Protein AF-A0A819GNL3-F1 (afdb_monomer_lite)

Secondary structure (DSSP, 8-state):
------PPPEEPTTS-EEEE-SS--GGGGGG---B--B--SS--SSEEETT--EE-B-STT-SSHHHHHTSTTT---EEEEE-TTT-PEEEESSHHHHHHHT---GGGB-TTSSSB-HHHHHHHHHHHT-SS--S-TT-TTPPPP-

Structure (mmCIF, N/CA/C/O backbone):
data_AF-A0A819GNL3-F1
#
_entry.id   AF-A0A819GNL3-F1
#
loop_
_atom_site.group_PDB
_atom_site.id
_atom_site.type_symbol
_atom_site.label_atom_id
_atom_site.label_alt_id
_atom_site.label_comp_id
_atom_site.label_asym_id
_atom_site.label_entity_id
_atom_site.label_seq_id
_atom_site.pdbx_PDB_ins_code
_atom_site.Cartn_x
_atom_site.Cartn_y
_atom_site.Cartn_z
_atom_site.occupancy
_atom_site.B_iso_or_equiv
_atom_site.auth_seq_id
_atom_site.auth_comp_id
_atom_site.auth_asym_id
_atom_site.auth_atom_id
_atom_site.pdbx_PDB_model_num
ATOM 1 N N . MET A 1 1 ? -39.864 -5.191 36.866 1.00 40.91 1 MET A N 1
ATOM 2 C CA . MET A 1 1 ? -38.450 -5.422 36.498 1.00 40.91 1 MET A CA 1
ATOM 3 C C . MET A 1 1 ? -38.382 -5.599 34.988 1.00 40.91 1 MET A C 1
ATOM 5 O O . MET A 1 1 ? -38.999 -6.528 34.486 1.00 40.91 1 MET A O 1
ATOM 9 N N . ALA A 1 2 ? -37.747 -4.680 34.258 1.00 41.66 2 ALA A N 1
ATOM 10 C CA . ALA A 1 2 ? -37.634 -4.779 32.802 1.00 41.66 2 ALA A CA 1
ATOM 11 C C . ALA A 1 2 ? -36.551 -5.806 32.438 1.00 41.66 2 ALA A C 1
ATOM 13 O O . ALA A 1 2 ? -35.406 -5.676 32.863 1.00 41.66 2 ALA A O 1
ATOM 14 N N . SER A 1 3 ? -36.928 -6.838 31.681 1.00 40.09 3 SER A N 1
ATOM 15 C CA . SER A 1 3 ? -35.995 -7.838 31.163 1.00 40.09 3 SER A CA 1
ATOM 16 C C . SER A 1 3 ? -35.087 -7.181 30.124 1.00 40.09 3 SER A C 1
ATOM 18 O O . SER A 1 3 ? -35.552 -6.727 29.077 1.00 40.09 3 SER A O 1
ATOM 20 N N . ILE A 1 4 ? -33.793 -7.078 30.432 1.00 49.25 4 ILE A N 1
ATOM 21 C CA . ILE A 1 4 ? -32.786 -6.607 29.482 1.00 49.25 4 ILE A CA 1
ATOM 22 C C . ILE A 1 4 ? -32.609 -7.723 28.455 1.00 49.25 4 ILE A C 1
ATOM 24 O O . ILE A 1 4 ? -32.044 -8.772 28.759 1.00 49.25 4 ILE A O 1
ATOM 28 N N . ALA A 1 5 ? -33.112 -7.505 27.240 1.00 49.00 5 ALA A N 1
ATOM 29 C CA . ALA A 1 5 ? -32.906 -8.425 26.132 1.00 49.00 5 ALA A CA 1
ATOM 30 C C . ALA A 1 5 ? -31.397 -8.626 25.911 1.00 49.00 5 ALA A C 1
ATOM 32 O O . ALA A 1 5 ? -30.673 -7.684 25.581 1.00 49.00 5 ALA A O 1
ATOM 33 N N . GLN A 1 6 ? -30.915 -9.853 26.118 1.00 54.44 6 GLN A N 1
ATOM 34 C CA . GLN A 1 6 ? -29.529 -10.211 25.842 1.00 54.44 6 GLN A CA 1
ATOM 35 C C . GLN A 1 6 ? -29.311 -10.201 24.320 1.00 54.44 6 GLN A C 1
ATOM 37 O O . GLN A 1 6 ? -29.868 -11.030 23.598 1.00 54.44 6 GLN A O 1
ATOM 42 N N . GLU A 1 7 ? -28.530 -9.237 23.814 1.00 58.16 7 GLU A N 1
ATOM 43 C CA . GLU A 1 7 ? -28.103 -9.218 22.407 1.00 58.16 7 GLU A CA 1
ATOM 44 C C . GLU A 1 7 ? -27.320 -10.512 22.116 1.00 58.16 7 GLU A C 1
ATOM 46 O O . GLU A 1 7 ? -26.318 -10.799 22.775 1.00 58.16 7 GLU A O 1
ATOM 51 N N . LYS A 1 8 ? -27.769 -11.296 21.123 1.00 60.00 8 LYS A N 1
ATOM 52 C CA . LYS A 1 8 ? -27.043 -12.492 20.670 1.00 60.00 8 LYS A CA 1
ATOM 53 C C . LYS A 1 8 ? -25.614 -12.102 20.253 1.00 60.00 8 LYS A C 1
ATOM 55 O O . LYS A 1 8 ? -25.463 -11.139 19.492 1.00 60.00 8 LYS A O 1
ATOM 60 N N . PRO A 1 9 ? -24.583 -12.837 20.708 1.00 59.28 9 PRO A N 1
ATOM 61 C CA . PRO A 1 9 ? -23.207 -12.562 20.323 1.00 59.28 9 PRO A CA 1
ATOM 62 C C . PRO A 1 9 ? -23.035 -12.681 18.809 1.00 59.28 9 PRO A C 1
ATOM 64 O O . PRO A 1 9 ? -23.646 -13.532 18.158 1.00 59.28 9 PRO A O 1
ATOM 67 N N . LYS A 1 10 ? -22.196 -11.814 18.240 1.00 60.91 10 LYS A N 1
ATOM 68 C CA . LYS A 1 10 ? -21.820 -11.901 16.825 1.00 60.91 10 LYS A CA 1
ATOM 69 C C . LYS A 1 10 ? -20.594 -12.789 16.697 1.00 60.91 10 LYS A C 1
ATOM 71 O O . LYS A 1 10 ? -19.620 -12.572 17.409 1.00 60.91 10 LYS A O 1
ATOM 76 N N . GLN A 1 11 ? -20.639 -13.750 15.781 1.00 58.31 11 GLN A N 1
ATOM 77 C CA . GLN A 1 11 ? -19.470 -14.561 15.461 1.00 58.31 11 GLN A CA 1
ATOM 78 C C . GLN A 1 11 ? -18.488 -13.789 14.579 1.00 58.31 11 GLN A C 1
ATOM 80 O O . GLN A 1 11 ? -18.890 -13.043 13.678 1.00 58.31 11 GLN A O 1
ATOM 85 N N . THR A 1 12 ? -17.201 -13.970 14.850 1.00 58.53 12 THR A N 1
ATOM 86 C CA . THR A 1 12 ? -16.108 -13.491 14.008 1.00 58.53 12 THR A CA 1
ATOM 87 C C . THR A 1 12 ? -15.761 -14.518 12.941 1.00 58.53 12 THR A C 1
ATOM 89 O O . THR A 1 12 ? -16.080 -15.700 13.046 1.00 58.53 12 THR A O 1
ATOM 92 N N . ASN A 1 13 ? -15.013 -14.074 11.931 1.00 46.88 13 ASN A N 1
ATOM 93 C CA . ASN A 1 13 ? -14.442 -14.962 10.915 1.00 46.88 13 ASN A CA 1
ATOM 94 C C . ASN A 1 13 ? -13.369 -15.921 11.477 1.00 46.88 13 ASN A C 1
ATOM 96 O O . ASN A 1 13 ? -12.881 -16.765 10.734 1.00 46.88 13 ASN A O 1
ATOM 100 N N . LEU A 1 14 ? -12.980 -15.764 12.747 1.00 50.66 14 LEU A N 1
ATOM 101 C CA . LEU A 1 14 ? -12.009 -16.606 13.451 1.00 50.66 14 LEU A CA 1
ATOM 102 C C . LEU A 1 14 ? -12.687 -17.628 14.379 1.00 50.66 14 LEU A C 1
ATOM 104 O O . LEU A 1 14 ? -12.000 -18.396 15.038 1.00 50.66 14 LEU A O 1
ATOM 108 N N . GLY A 1 15 ? -14.024 -17.654 14.425 1.00 57.06 15 GLY A N 1
ATOM 109 C CA . GLY A 1 15 ? -14.793 -18.545 15.300 1.00 57.06 15 GLY A CA 1
ATOM 110 C C . GLY A 1 15 ? -15.080 -17.975 16.692 1.00 57.06 15 GLY A C 1
ATOM 111 O O . GLY A 1 15 ? -15.844 -18.574 17.446 1.00 57.06 15 GLY A O 1
ATOM 112 N N . ASP A 1 16 ? -14.550 -16.794 17.021 1.00 55.66 16 ASP A N 1
ATOM 113 C CA . ASP A 1 16 ? -14.800 -16.145 18.308 1.00 55.66 16 ASP A CA 1
ATOM 114 C C . ASP A 1 16 ? -16.211 -15.562 18.392 1.00 55.66 16 ASP A C 1
ATOM 116 O O . ASP A 1 16 ? -16.784 -15.087 17.408 1.00 55.66 16 ASP A O 1
ATOM 120 N N . SER A 1 17 ? -16.761 -15.534 19.605 1.00 55.06 17 SER A N 1
ATOM 121 C CA . SER A 1 17 ? -18.006 -14.828 19.910 1.00 55.06 17 SER A CA 1
ATOM 122 C C . SER A 1 17 ? -17.701 -13.462 20.519 1.00 55.06 17 SER A C 1
ATOM 124 O O . SER A 1 17 ? -16.922 -13.350 21.463 1.00 55.06 17 SER A O 1
ATOM 126 N N . ILE A 1 18 ? -18.316 -12.415 19.967 1.00 56.62 18 ILE A N 1
ATOM 127 C CA . ILE A 1 18 ? -18.145 -11.029 20.408 1.00 56.62 18 ILE A CA 1
ATOM 128 C C . ILE A 1 18 ? -19.392 -10.534 21.136 1.00 56.62 18 ILE A C 1
ATOM 130 O O . ILE A 1 18 ? -20.503 -10.571 20.593 1.00 56.62 18 ILE A O 1
ATOM 134 N N . HIS A 1 19 ? -19.176 -9.977 22.329 1.00 55.94 19 HIS A N 1
ATOM 135 C CA . HIS A 1 19 ? -20.203 -9.359 23.162 1.00 55.94 19 HIS A CA 1
ATOM 136 C C . HIS A 1 19 ? -20.084 -7.824 23.155 1.00 55.94 19 HIS A C 1
ATOM 138 O O . HIS A 1 19 ? -18.993 -7.263 23.253 1.00 55.94 19 HIS A O 1
ATOM 144 N N . CYS A 1 20 ? -21.215 -7.1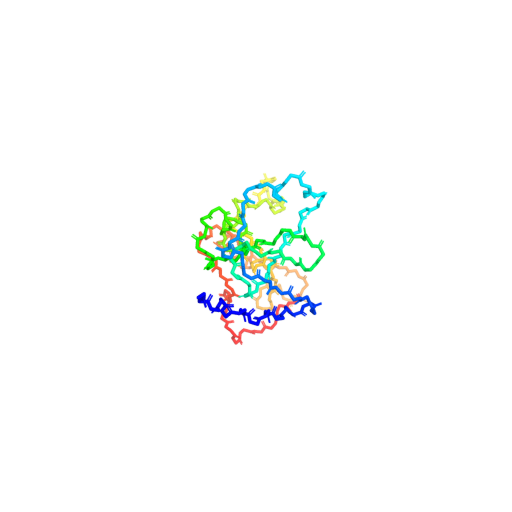21 23.014 1.00 53.94 20 CYS A N 1
ATOM 145 C CA . CYS A 1 20 ? -21.262 -5.655 23.015 1.00 53.94 20 CYS A CA 1
ATOM 146 C C . CYS A 1 20 ? -21.178 -5.108 24.452 1.00 53.94 20 CYS A C 1
ATOM 148 O O . CYS A 1 20 ? -22.027 -5.430 25.282 1.00 53.94 20 CYS A O 1
ATOM 150 N N . GLN A 1 21 ? -20.203 -4.236 24.731 1.00 55.84 21 GLN A N 1
ATOM 151 C CA . GLN A 1 21 ? -19.894 -3.691 26.064 1.00 55.84 21 GLN A CA 1
ATOM 152 C C . GLN A 1 21 ? -20.858 -2.597 26.576 1.00 55.84 21 GLN A C 1
ATOM 154 O O . GLN A 1 21 ? -20.433 -1.643 27.217 1.00 55.84 21 GLN A O 1
ATOM 159 N N . LYS A 1 22 ? -22.173 -2.684 26.336 1.00 51.41 22 LYS A N 1
ATOM 160 C CA . LYS A 1 22 ? -23.081 -1.580 26.717 1.00 51.41 22 LYS A CA 1
ATOM 161 C C . LYS A 1 22 ? -23.131 -1.259 28.220 1.00 51.41 22 LYS A C 1
ATOM 163 O O . LYS A 1 22 ? -23.641 -0.203 28.551 1.00 51.41 22 LYS A O 1
ATOM 168 N N . ASN A 1 23 ? -22.625 -2.115 29.111 1.00 41.50 23 ASN A N 1
ATOM 169 C CA . ASN A 1 23 ? -22.651 -1.882 30.556 1.00 41.50 23 ASN A CA 1
ATOM 170 C C . ASN A 1 23 ? -21.529 -2.651 31.273 1.00 41.50 23 ASN A C 1
ATOM 172 O O . ASN A 1 23 ? -21.782 -3.769 31.713 1.00 41.50 23 ASN A O 1
ATOM 176 N N . ARG A 1 24 ? -20.321 -2.096 31.448 1.00 49.00 24 ARG A N 1
ATOM 177 C CA . ARG A 1 24 ? -19.421 -2.538 32.534 1.00 49.00 24 ARG A CA 1
A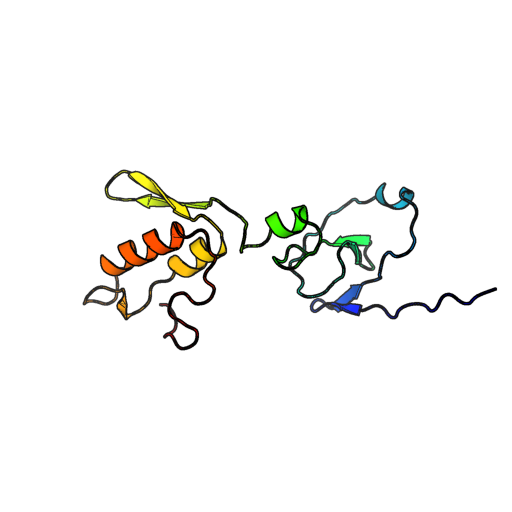TOM 178 C C . ARG A 1 24 ? -18.625 -1.371 33.120 1.00 49.00 24 ARG A C 1
ATOM 180 O O . ARG A 1 24 ? -18.037 -0.575 32.399 1.00 49.00 24 ARG A O 1
ATOM 187 N N . HIS A 1 25 ? -18.648 -1.309 34.452 1.00 45.19 25 HIS A N 1
ATOM 188 C CA . HIS A 1 25 ? -17.811 -0.463 35.297 1.00 45.19 25 HIS A CA 1
ATOM 189 C C . HIS A 1 25 ? -16.329 -0.626 34.921 1.00 45.19 25 HIS A C 1
ATOM 191 O O . HIS A 1 25 ? -15.868 -1.743 34.686 1.00 45.19 25 HIS A O 1
ATOM 197 N N . LEU A 1 26 ? -15.588 0.484 34.950 1.00 48.97 26 LEU A N 1
ATOM 198 C CA . LEU A 1 26 ? -14.143 0.617 34.693 1.00 48.97 26 LEU A CA 1
ATOM 199 C C . LEU A 1 26 ? -13.234 -0.375 35.460 1.00 48.97 26 LEU A C 1
ATOM 201 O O . LEU A 1 26 ? -12.051 -0.481 35.156 1.00 48.97 26 LEU A O 1
ATOM 205 N N . SER A 1 27 ? -13.759 -1.121 36.436 1.00 44.31 27 SER A N 1
ATOM 206 C CA . SER A 1 27 ? -13.007 -2.013 37.324 1.00 44.31 27 SER A CA 1
ATOM 207 C C . SER A 1 27 ? -12.498 -3.312 36.684 1.00 44.31 27 SER A C 1
ATOM 209 O O . SER A 1 27 ? -11.632 -3.954 37.267 1.00 44.31 27 SER A O 1
ATOM 211 N N . LEU A 1 28 ? -12.975 -3.705 35.496 1.00 47.34 28 LEU A N 1
ATOM 212 C CA . LEU A 1 28 ? -12.496 -4.909 34.786 1.00 47.34 28 LEU A CA 1
ATOM 213 C C . LEU A 1 28 ? -11.351 -4.651 33.794 1.00 47.34 28 LEU A C 1
ATOM 215 O O . LEU A 1 28 ? -10.809 -5.597 33.233 1.00 47.34 28 LEU A O 1
ATOM 219 N N . LEU A 1 29 ? -10.943 -3.392 33.606 1.00 50.22 29 LEU A N 1
ATOM 220 C CA . LEU A 1 29 ? -9.740 -3.048 32.834 1.00 50.22 29 LEU A CA 1
ATOM 221 C C . LEU A 1 29 ? -8.436 -3.355 33.597 1.00 50.22 29 LEU A C 1
ATOM 223 O O . LEU A 1 29 ? -7.362 -3.310 33.009 1.00 50.22 29 LEU A O 1
ATOM 227 N N . LEU A 1 30 ? -8.525 -3.684 34.890 1.00 48.06 30 LEU A N 1
ATOM 228 C CA . LEU A 1 30 ? -7.379 -3.853 35.788 1.00 48.06 30 LEU A CA 1
ATOM 229 C C . LEU A 1 30 ? -6.702 -5.239 35.720 1.00 48.06 30 LEU A C 1
ATOM 231 O O . LEU A 1 30 ? -5.724 -5.446 36.428 1.00 48.06 30 LEU A O 1
ATOM 235 N N . SER A 1 31 ? -7.172 -6.173 34.880 1.00 54.81 31 SER A N 1
ATOM 236 C CA . SER A 1 31 ? -6.522 -7.487 34.678 1.00 54.81 31 SER A CA 1
ATOM 237 C C . SER A 1 31 ? -6.325 -7.849 33.198 1.00 54.81 31 SER A C 1
ATOM 239 O O . SER A 1 31 ? -6.420 -9.016 32.808 1.00 54.81 31 SER A O 1
ATOM 241 N N . LEU A 1 32 ? -6.142 -6.847 32.334 1.00 54.72 32 LEU A N 1
ATOM 242 C CA . LEU A 1 32 ? -5.803 -7.098 30.935 1.00 54.72 32 LEU A CA 1
ATOM 243 C C . LEU A 1 32 ? -4.332 -7.508 30.836 1.00 54.72 32 LEU A C 1
ATOM 245 O O . LEU A 1 32 ? -3.460 -6.666 30.650 1.00 54.72 32 LEU A O 1
ATOM 249 N N . ASP A 1 33 ? -4.068 -8.808 30.925 1.00 55.12 33 ASP A N 1
ATOM 250 C CA . ASP A 1 33 ? -2.711 -9.340 30.763 1.00 55.12 33 ASP A CA 1
ATOM 251 C C . ASP A 1 33 ? -2.246 -9.295 29.296 1.00 55.12 33 ASP A C 1
ATOM 253 O O . ASP A 1 33 ? -1.051 -9.351 29.014 1.00 55.12 33 ASP A O 1
ATOM 257 N N . HIS A 1 34 ? -3.178 -9.181 28.336 1.00 59.19 34 HIS A N 1
ATOM 258 C CA . HIS A 1 34 ? -2.846 -9.248 26.917 1.00 59.19 34 HIS A CA 1
ATOM 259 C C . HIS A 1 34 ? -3.775 -8.399 26.021 1.00 59.19 34 HIS A C 1
ATOM 261 O O . HIS A 1 34 ? -5.002 -8.501 26.078 1.00 59.19 34 HIS A O 1
ATOM 267 N N . ILE A 1 35 ? -3.185 -7.587 25.135 1.00 61.62 35 ILE A N 1
ATOM 268 C CA . ILE A 1 35 ? -3.890 -6.811 24.097 1.00 61.62 35 ILE A CA 1
ATOM 269 C C . ILE A 1 35 ? -3.740 -7.536 22.752 1.00 61.62 35 ILE A C 1
ATOM 271 O O . ILE A 1 35 ? -2.625 -7.862 22.346 1.00 61.62 35 ILE A O 1
ATOM 275 N N . ARG A 1 36 ? -4.846 -7.761 22.025 1.00 61.88 36 ARG A N 1
ATOM 276 C CA . ARG A 1 36 ? -4.832 -8.278 20.641 1.00 61.88 36 ARG A CA 1
ATOM 277 C C . ARG A 1 36 ? -5.495 -7.279 19.698 1.00 61.88 36 ARG A C 1
ATOM 279 O O . ARG A 1 36 ? -6.694 -7.027 19.766 1.00 61.88 36 ARG A O 1
ATOM 286 N N . ILE A 1 37 ? -4.717 -6.743 18.766 1.00 59.12 37 ILE A N 1
ATOM 287 C CA . ILE A 1 37 ? -5.205 -5.816 17.741 1.00 59.12 37 ILE A CA 1
ATOM 288 C C . ILE A 1 37 ? -5.664 -6.635 16.527 1.00 59.12 37 ILE A C 1
ATOM 290 O O . ILE A 1 37 ? -4.870 -7.369 15.944 1.00 59.12 37 ILE A O 1
ATOM 294 N N . PHE A 1 38 ? -6.934 -6.510 16.125 1.00 58.62 38 PHE A N 1
ATOM 295 C CA . PHE A 1 38 ? -7.479 -7.211 14.957 1.00 58.62 38 PHE A CA 1
ATOM 296 C C . PHE A 1 38 ? -7.977 -6.242 13.883 1.00 58.62 38 PHE A C 1
ATOM 298 O O . PHE A 1 38 ? -8.786 -5.356 14.137 1.00 58.62 38 PHE A O 1
ATOM 305 N N . ALA A 1 39 ? -7.619 -6.502 12.627 1.00 51.53 39 ALA A N 1
ATOM 306 C CA . ALA A 1 39 ? -8.231 -5.858 11.467 1.00 51.53 39 ALA A CA 1
ATOM 307 C C . ALA A 1 39 ? -9.511 -6.607 11.041 1.00 51.53 39 ALA A C 1
ATOM 309 O O . ALA A 1 39 ? -9.585 -7.190 9.960 1.00 51.53 39 ALA A O 1
ATOM 310 N N . MET A 1 40 ? -10.537 -6.650 11.895 1.00 54.81 40 MET A N 1
ATOM 311 C CA . MET A 1 40 ? -11.812 -7.272 11.518 1.00 54.81 40 MET A CA 1
ATOM 312 C C . MET A 1 40 ? -12.756 -6.273 10.852 1.00 54.81 40 MET A C 1
ATOM 314 O O . MET A 1 40 ? -13.003 -5.189 11.367 1.00 54.81 40 MET A O 1
ATOM 318 N N . ARG A 1 41 ? -13.390 -6.681 9.742 1.00 52.25 41 ARG A N 1
ATOM 319 C CA . ARG A 1 41 ? -14.389 -5.853 9.046 1.00 52.25 41 ARG A CA 1
ATOM 320 C C . ARG A 1 41 ? -15.651 -5.552 9.861 1.00 52.25 41 ARG A C 1
ATOM 322 O O . ARG A 1 41 ? -16.394 -4.687 9.414 1.00 52.25 41 ARG A O 1
ATOM 329 N N . ARG A 1 42 ? -15.941 -6.234 10.981 1.00 53.19 42 ARG A N 1
ATOM 330 C CA . ARG A 1 42 ? -17.165 -6.019 11.786 1.00 53.19 42 ARG A CA 1
ATOM 331 C C . ARG A 1 42 ? -17.082 -6.573 13.219 1.00 53.19 42 ARG A C 1
ATOM 333 O O . ARG A 1 42 ? -17.783 -7.533 13.537 1.00 53.19 42 ARG A O 1
ATOM 340 N N . PRO A 1 43 ? -16.351 -5.922 14.124 1.00 52.41 43 PRO A N 1
ATOM 341 C CA . PRO A 1 43 ? -17.016 -5.669 15.400 1.00 52.41 43 PRO A CA 1
ATOM 342 C C . PRO A 1 43 ? -17.137 -4.189 15.724 1.00 52.41 43 PRO A C 1
ATOM 344 O O . PRO A 1 43 ? -16.445 -3.344 15.161 1.00 52.41 43 PRO A O 1
ATOM 347 N N . LYS A 1 44 ? -18.092 -3.884 16.610 1.00 54.78 44 LYS A N 1
ATOM 348 C CA . LYS A 1 44 ? -18.177 -2.562 17.227 1.00 54.78 44 LYS A CA 1
ATOM 349 C C . LYS A 1 44 ? -16.818 -2.267 17.889 1.00 54.78 44 LYS A C 1
ATOM 351 O O . LYS A 1 44 ? -16.187 -3.214 18.364 1.00 54.78 44 LYS A O 1
ATOM 356 N N . PRO A 1 45 ? -16.371 -1.004 17.884 1.00 54.34 45 PRO A N 1
ATOM 357 C CA . PRO A 1 45 ? -15.201 -0.613 18.655 1.00 54.34 45 PRO A CA 1
ATOM 358 C C . PRO A 1 45 ? -15.402 -1.078 20.099 1.00 54.34 45 PRO A C 1
ATOM 360 O O . PRO A 1 45 ? -16.511 -0.969 20.621 1.00 54.34 45 PRO A O 1
ATOM 363 N N . GLU A 1 46 ? -14.359 -1.690 20.662 1.00 58.19 46 GLU A N 1
ATOM 364 C CA . GLU A 1 46 ? -14.322 -2.205 22.036 1.00 58.19 46 GLU A CA 1
ATOM 365 C C . GLU A 1 46 ? -15.243 -3.413 22.255 1.00 58.19 46 GLU A C 1
ATOM 367 O O . GLU A 1 46 ? -16.298 -3.360 22.891 1.00 58.19 46 GLU A O 1
ATOM 372 N N . CYS A 1 47 ? -14.826 -4.558 21.722 1.00 60.84 47 CYS A N 1
ATOM 373 C CA . CYS A 1 47 ? -15.375 -5.837 22.152 1.00 60.84 47 CYS A CA 1
ATOM 374 C C . CYS A 1 47 ? -14.348 -6.619 22.960 1.00 60.84 47 CYS A C 1
ATOM 376 O O . CYS A 1 47 ? -13.156 -6.598 22.660 1.00 60.84 47 CYS A O 1
ATOM 378 N N . LEU A 1 48 ? -14.849 -7.317 23.979 1.00 64.88 48 LEU A N 1
ATOM 379 C CA . LEU A 1 48 ? -14.115 -8.387 24.637 1.00 64.88 48 LEU A CA 1
ATOM 380 C C . LEU A 1 48 ? -14.487 -9.697 23.952 1.00 64.88 48 LEU A C 1
ATOM 382 O O . LEU A 1 48 ? -15.670 -9.952 23.692 1.00 64.88 48 LEU A O 1
ATOM 386 N N . THR A 1 49 ? -13.483 -10.511 23.653 1.00 65.38 49 THR A N 1
ATOM 387 C CA . THR A 1 49 ? -13.716 -11.916 23.311 1.00 65.38 49 THR A CA 1
ATOM 388 C C . THR A 1 49 ? -14.060 -12.708 24.578 1.00 65.38 49 THR A C 1
ATOM 390 O O . THR A 1 49 ? -13.872 -12.228 25.699 1.00 65.38 49 THR A O 1
ATOM 393 N N . ASN A 1 50 ? -14.540 -13.944 24.418 1.00 67.19 50 ASN A N 1
ATOM 394 C CA . ASN A 1 50 ? -14.789 -14.861 25.543 1.00 67.19 50 ASN A CA 1
ATOM 395 C C . ASN A 1 50 ? -13.533 -15.134 26.387 1.00 67.19 50 ASN A C 1
ATOM 397 O O . ASN A 1 50 ? -13.633 -15.426 27.572 1.00 67.19 50 ASN A O 1
ATOM 401 N N . GLU A 1 51 ? -12.361 -15.005 25.772 1.00 67.25 51 GLU A N 1
ATOM 402 C CA . GLU A 1 51 ? -11.049 -15.157 26.399 1.00 67.25 51 GLU A CA 1
ATOM 403 C C . GLU A 1 51 ? -10.523 -13.843 27.019 1.00 67.25 51 GLU A C 1
ATOM 405 O O . GLU A 1 51 ? -9.345 -13.739 27.338 1.00 67.25 51 GLU A O 1
ATOM 410 N N . ASN A 1 52 ? -11.377 -12.825 27.188 1.00 71.25 52 ASN A N 1
ATOM 411 C CA . ASN A 1 52 ? -11.046 -11.545 27.826 1.00 71.25 52 ASN A CA 1
ATOM 412 C C . ASN A 1 52 ? -10.002 -10.682 27.079 1.00 71.25 52 ASN A C 1
ATOM 414 O O . ASN A 1 52 ? -9.314 -9.869 27.691 1.00 71.25 52 ASN A O 1
ATOM 418 N N . TRP A 1 53 ? -9.903 -10.808 25.751 1.00 72.06 53 TRP A N 1
ATOM 419 C CA . TRP A 1 53 ? -9.026 -9.953 24.938 1.00 72.06 53 TRP A CA 1
ATOM 420 C C . TRP A 1 53 ? -9.717 -8.658 24.540 1.00 72.06 53 TRP A C 1
ATOM 422 O O . TRP A 1 53 ? -10.850 -8.689 24.057 1.00 72.06 53 TRP A O 1
ATOM 432 N N . LEU A 1 54 ? -9.007 -7.534 24.651 1.00 72.31 54 LEU A N 1
ATOM 433 C CA . LEU A 1 54 ? -9.481 -6.247 24.152 1.00 72.31 54 LEU A CA 1
ATOM 434 C C . LEU A 1 54 ? -9.238 -6.131 22.646 1.00 72.31 54 LEU A C 1
ATOM 436 O O . LEU A 1 54 ? -8.096 -6.225 22.198 1.00 72.31 54 LEU A O 1
ATOM 440 N N . VAL A 1 55 ? -10.309 -5.911 21.880 1.00 73.19 55 VAL A N 1
ATOM 441 C CA . VAL A 1 55 ? -10.270 -5.850 20.415 1.00 73.19 55 VAL A CA 1
ATOM 442 C C . VAL A 1 55 ? -10.661 -4.466 19.901 1.00 73.19 55 VAL A C 1
ATOM 444 O O . VAL A 1 55 ? -11.745 -3.953 20.197 1.00 73.19 55 VAL A O 1
ATOM 447 N N . TYR A 1 56 ? -9.804 -3.911 19.042 1.00 74.62 56 TYR A N 1
ATOM 448 C CA . TYR A 1 56 ? -10.002 -2.620 18.384 1.00 74.62 56 TYR A CA 1
ATOM 449 C C . TYR A 1 56 ? -10.227 -2.763 16.882 1.00 74.62 56 TYR A C 1
ATOM 451 O O . TYR A 1 56 ? -9.548 -3.535 16.212 1.00 74.62 56 TYR A O 1
ATOM 459 N N . ASN A 1 57 ? -11.160 -1.979 16.340 1.00 76.88 57 ASN A N 1
ATOM 460 C CA . ASN A 1 57 ? -11.389 -1.881 14.903 1.00 76.88 57 ASN A CA 1
ATOM 461 C C . ASN A 1 57 ? -10.444 -0.838 14.290 1.00 76.88 57 ASN A C 1
ATOM 463 O O . ASN A 1 57 ? -10.761 0.348 14.281 1.00 76.88 57 ASN A O 1
ATOM 467 N N . VAL A 1 58 ? -9.327 -1.288 13.722 1.00 84.00 58 VAL A N 1
ATOM 468 C CA . VAL A 1 58 ? -8.316 -0.423 13.079 1.00 84.00 58 VAL A CA 1
ATOM 469 C C . VAL A 1 58 ? -8.577 -0.160 11.588 1.00 84.00 58 VAL A C 1
ATOM 471 O O . VAL A 1 58 ? -7.669 0.138 10.816 1.00 84.00 58 VAL A O 1
ATOM 474 N N . THR A 1 59 ? -9.819 -0.319 11.124 1.00 85.94 59 THR A N 1
ATOM 475 C CA . THR A 1 59 ? -10.164 -0.020 9.724 1.00 85.94 59 THR A CA 1
ATOM 476 C C . THR A 1 59 ? -10.322 1.481 9.496 1.00 85.94 59 THR A C 1
ATOM 478 O O . THR A 1 59 ? -10.729 2.222 10.385 1.00 85.94 59 THR A O 1
ATOM 481 N N . SER A 1 60 ? -10.118 1.932 8.255 1.00 86.25 60 SER A N 1
ATOM 482 C CA . SER A 1 60 ? -10.298 3.339 7.856 1.00 86.25 60 SER A CA 1
ATOM 483 C C . SER A 1 60 ? -11.709 3.899 8.082 1.00 86.25 60 SER A C 1
ATOM 485 O O . SER A 1 60 ? -11.928 5.091 7.912 1.00 86.25 60 SER A O 1
ATOM 487 N N . THR A 1 61 ? -12.687 3.038 8.365 1.00 85.56 61 THR A N 1
ATOM 488 C CA . THR A 1 61 ? -14.103 3.389 8.550 1.00 85.56 61 THR A CA 1
ATOM 489 C C . THR A 1 61 ? -14.542 3.364 10.013 1.00 85.56 61 THR A C 1
ATOM 491 O O . THR A 1 61 ? -15.736 3.468 10.294 1.00 85.56 61 THR A O 1
ATOM 494 N N . THR A 1 62 ? -13.613 3.142 10.942 1.00 83.75 62 THR A N 1
ATOM 495 C CA . THR A 1 62 ? -13.905 3.195 12.375 1.00 83.75 62 THR A CA 1
ATOM 496 C C . THR A 1 62 ? -14.288 4.615 12.815 1.00 83.75 62 THR A C 1
ATOM 498 O O . THR A 1 62 ? -13.932 5.588 12.149 1.00 83.75 62 THR A O 1
ATOM 501 N N . LYS A 1 63 ? -15.059 4.745 13.902 1.00 81.56 63 LYS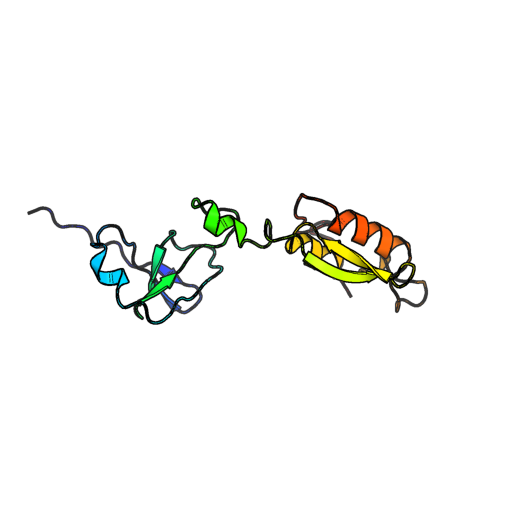 A N 1
ATOM 502 C CA . LYS A 1 63 ? -15.535 6.056 14.388 1.00 81.56 63 LYS A CA 1
ATOM 503 C C . LYS A 1 63 ? -14.497 6.743 15.271 1.00 81.56 63 LYS A C 1
ATOM 505 O O . LYS A 1 63 ? -14.429 7.967 15.321 1.00 81.56 63 LYS A O 1
ATOM 510 N N . GLU A 1 64 ? -13.697 5.948 15.964 1.00 81.69 64 GLU A N 1
ATOM 511 C CA . GLU A 1 64 ? -12.665 6.382 16.887 1.00 81.69 64 GLU A CA 1
ATOM 512 C C . GLU A 1 64 ? -11.440 6.800 16.077 1.00 81.69 64 GLU A C 1
ATOM 514 O O . GLU A 1 64 ? -10.766 5.969 15.468 1.00 81.69 64 GLU A O 1
ATOM 519 N N . LYS A 1 65 ? -11.147 8.103 16.055 1.00 84.50 65 LYS A N 1
ATOM 520 C CA . LYS A 1 65 ? -10.101 8.669 15.193 1.00 84.50 65 LYS A CA 1
ATOM 521 C C . LYS A 1 65 ? -8.748 7.971 15.366 1.00 84.50 65 LYS A C 1
ATOM 523 O O . LYS A 1 65 ? -8.149 7.582 14.369 1.00 84.50 65 LYS A O 1
ATOM 528 N N . TRP A 1 66 ? -8.330 7.733 16.607 1.00 84.75 66 TRP A N 1
ATOM 529 C CA . TRP A 1 66 ? -7.052 7.086 16.908 1.00 84.75 66 TRP A CA 1
ATOM 530 C C . TRP A 1 66 ? -6.961 5.661 16.331 1.00 84.75 66 TRP A C 1
ATOM 532 O O . TRP A 1 66 ? -5.917 5.265 15.830 1.00 84.75 66 TRP A O 1
ATOM 542 N N . CYS A 1 67 ? -8.060 4.897 16.312 1.00 84.50 67 CYS A N 1
ATOM 543 C CA . CYS A 1 67 ? -8.081 3.564 15.706 1.00 84.50 67 CYS A CA 1
ATOM 544 C C . CYS A 1 67 ? -7.852 3.637 14.190 1.00 84.50 67 CYS A C 1
ATOM 546 O O . CYS A 1 67 ? -7.215 2.757 13.612 1.00 84.50 67 CYS A O 1
ATOM 548 N N . SER A 1 68 ? -8.390 4.673 13.537 1.00 87.75 68 SER A N 1
ATOM 549 C CA . SER A 1 68 ? -8.264 4.839 12.088 1.00 87.75 68 SER A CA 1
ATOM 550 C C . SER A 1 68 ? -6.822 5.121 11.663 1.00 87.75 68 SER A C 1
ATOM 552 O O . SER A 1 68 ? -6.440 4.727 10.570 1.00 87.75 68 SER A O 1
ATOM 554 N N . GLU A 1 69 ? -5.994 5.709 12.527 1.00 89.12 69 GLU A N 1
ATOM 555 C CA . GLU A 1 69 ? -4.587 6.021 12.230 1.00 89.12 69 GLU A CA 1
ATOM 556 C C . GLU A 1 69 ? -3.743 4.759 11.979 1.00 89.12 69 GLU A C 1
ATOM 558 O O . GLU A 1 69 ? -2.789 4.791 11.207 1.00 89.12 69 GLU A O 1
ATOM 563 N N . PHE A 1 70 ? -4.158 3.613 12.530 1.00 88.75 70 PHE A N 1
ATOM 564 C CA . PHE A 1 70 ? -3.530 2.307 12.294 1.00 88.75 70 PHE A CA 1
ATOM 565 C C . PHE A 1 70 ? -3.982 1.621 10.995 1.00 88.75 70 PHE A C 1
ATOM 567 O O . PHE A 1 70 ? -3.482 0.554 10.635 1.00 88.75 70 PHE A O 1
ATOM 574 N N . SER A 1 71 ? -4.938 2.204 10.274 1.00 90.81 71 SER A N 1
ATOM 575 C CA . SER A 1 71 ? -5.407 1.666 9.002 1.00 90.81 71 SER A CA 1
ATOM 576 C C . SER A 1 71 ? -4.337 1.827 7.916 1.00 90.81 71 SER A C 1
ATOM 578 O O . SER A 1 71 ? -3.811 2.927 7.765 1.00 90.81 71 SER A O 1
ATOM 580 N N . PRO A 1 72 ? -4.114 0.834 7.032 1.00 91.75 72 PRO A N 1
ATOM 581 C CA . PRO A 1 72 ? -3.164 0.951 5.916 1.00 91.75 72 PRO A CA 1
ATOM 582 C C . PRO A 1 72 ? -3.413 2.144 4.978 1.00 91.75 72 PRO A C 1
ATOM 584 O O . PRO A 1 72 ? -2.507 2.618 4.300 1.00 91.75 72 PRO A O 1
ATOM 587 N N . PHE A 1 73 ? -4.652 2.641 4.950 1.00 93.94 73 PHE A N 1
ATOM 588 C CA . PHE A 1 73 ? -5.055 3.823 4.182 1.00 93.94 73 PHE A CA 1
ATOM 589 C C . PHE A 1 73 ? -4.491 5.146 4.732 1.00 93.94 73 PHE A C 1
ATOM 591 O O . PHE A 1 73 ? -4.473 6.129 3.997 1.00 93.94 73 PHE A O 1
ATOM 598 N N . PHE A 1 74 ? -4.066 5.178 5.998 1.00 92.69 74 PHE A N 1
ATOM 599 C CA . PHE A 1 74 ? -3.605 6.382 6.699 1.00 92.69 74 PHE A CA 1
ATOM 600 C C . PHE A 1 74 ? -2.231 6.207 7.356 1.00 92.69 74 PHE A C 1
ATOM 602 O O . PHE A 1 74 ? -1.523 7.190 7.539 1.00 92.69 74 PHE A O 1
ATOM 609 N N . LEU A 1 75 ? -1.847 4.969 7.671 1.00 93.31 75 LEU A N 1
ATOM 610 C CA . LEU A 1 75 ? -0.571 4.623 8.281 1.00 93.31 75 LEU A CA 1
ATOM 611 C C . LEU A 1 75 ? 0.596 5.021 7.367 1.00 93.31 75 LEU A C 1
ATOM 613 O O . LEU A 1 75 ? 0.764 4.423 6.304 1.00 93.31 75 LEU A O 1
ATOM 617 N N . GLY A 1 76 ? 1.401 5.995 7.789 1.00 92.12 76 GLY A N 1
ATOM 618 C CA . GLY A 1 76 ? 2.611 6.467 7.110 1.00 92.12 76 GLY A CA 1
ATOM 619 C C . GLY A 1 76 ? 3.145 7.765 7.734 1.00 92.12 76 GLY A C 1
ATOM 620 O O . GLY A 1 76 ? 2.536 8.263 8.684 1.00 92.12 76 GLY A O 1
ATOM 621 N N . PRO A 1 77 ? 4.261 8.340 7.240 1.00 95.38 77 PRO A N 1
ATOM 622 C CA . PRO A 1 77 ? 5.074 7.928 6.088 1.00 95.38 77 PRO A CA 1
ATOM 623 C C . PRO A 1 77 ? 5.839 6.614 6.309 1.00 95.38 77 PRO A C 1
ATOM 625 O O . PRO A 1 77 ? 6.055 6.198 7.443 1.00 95.38 77 PRO A O 1
ATOM 628 N N . ILE A 1 78 ? 6.230 5.953 5.219 1.00 96.00 78 ILE A N 1
ATOM 629 C CA . ILE A 1 78 ? 6.891 4.642 5.233 1.00 96.00 78 ILE A CA 1
ATOM 630 C C . ILE A 1 78 ? 8.143 4.696 4.376 1.00 96.00 78 ILE A C 1
ATOM 632 O O . ILE A 1 78 ? 8.074 4.986 3.181 1.00 96.00 78 ILE A O 1
ATOM 636 N N . GLU A 1 79 ? 9.271 4.390 5.001 1.00 95.94 79 GLU A N 1
ATOM 637 C CA . GLU A 1 79 ? 10.550 4.214 4.327 1.00 95.94 79 GLU A CA 1
ATOM 638 C C . GLU A 1 79 ? 10.541 2.902 3.539 1.00 95.94 79 GLU A C 1
ATOM 640 O O . GLU A 1 79 ? 10.092 1.865 4.032 1.00 95.94 79 GLU A O 1
ATOM 645 N N . LEU A 1 80 ? 10.996 2.964 2.290 1.00 93.94 80 LEU A N 1
ATOM 646 C CA . LEU A 1 80 ? 11.058 1.815 1.394 1.00 93.94 80 LEU A CA 1
ATOM 647 C C . LEU A 1 80 ? 12.510 1.334 1.277 1.00 93.94 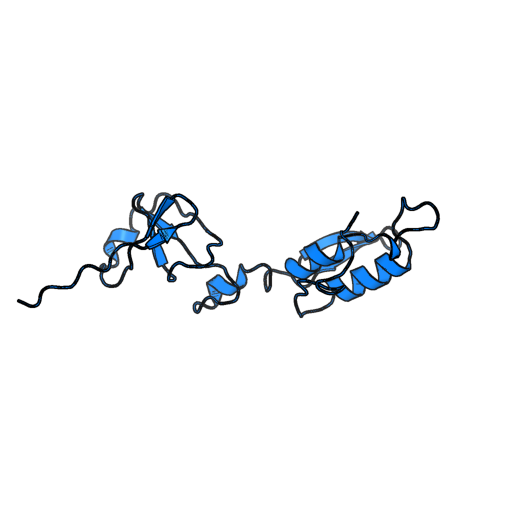80 LEU A C 1
ATOM 649 O O . LEU A 1 80 ? 13.047 0.740 2.205 1.00 93.94 80 LEU A O 1
ATOM 653 N N . TYR A 1 81 ? 13.156 1.583 0.143 1.00 89.88 81 TYR A N 1
ATOM 654 C CA . TYR A 1 81 ? 14.549 1.225 -0.113 1.00 89.88 81 TYR A CA 1
ATOM 655 C C . TYR A 1 81 ? 15.315 2.412 -0.696 1.00 89.88 81 TYR A C 1
ATOM 657 O O . TYR A 1 81 ? 14.724 3.390 -1.167 1.00 89.88 81 TYR A O 1
ATOM 665 N N . SER A 1 82 ? 16.645 2.326 -0.644 1.00 89.44 82 SER A N 1
ATOM 666 C CA . SER A 1 82 ? 17.538 3.361 -1.158 1.00 89.44 82 SER A CA 1
ATOM 667 C C . SER A 1 82 ? 17.458 3.444 -2.675 1.00 89.44 82 SER A C 1
ATOM 669 O O . SER A 1 82 ? 17.541 2.435 -3.375 1.00 89.44 82 SER A O 1
ATOM 671 N N . ASN A 1 83 ? 17.374 4.662 -3.190 1.00 81.38 83 ASN A N 1
ATOM 672 C CA . ASN A 1 83 ? 17.573 4.954 -4.593 1.00 81.38 83 ASN A CA 1
ATOM 673 C C . ASN A 1 83 ? 19.053 4.751 -4.947 1.00 81.38 83 ASN A C 1
ATOM 675 O O . ASN A 1 83 ? 19.929 5.421 -4.402 1.00 81.38 83 ASN A O 1
ATOM 679 N N . ASN A 1 84 ? 19.322 3.862 -5.902 1.00 79.50 84 ASN A N 1
ATOM 680 C CA . ASN A 1 84 ? 20.676 3.533 -6.353 1.00 79.50 84 ASN A CA 1
ATOM 681 C C . ASN A 1 84 ? 21.402 4.695 -7.056 1.00 79.50 84 ASN A C 1
ATOM 683 O O . ASN A 1 84 ? 22.607 4.602 -7.269 1.00 79.50 84 ASN A O 1
ATOM 687 N N . LYS A 1 85 ? 20.696 5.766 -7.443 1.00 79.56 85 LYS A N 1
ATOM 688 C CA . LYS A 1 85 ? 21.297 6.934 -8.108 1.00 79.56 85 LYS A CA 1
ATOM 689 C C . LYS A 1 85 ? 21.916 7.919 -7.119 1.00 79.56 85 LYS A C 1
ATOM 691 O O . LYS A 1 85 ? 23.036 8.371 -7.327 1.00 79.56 85 LYS A O 1
ATOM 696 N N . ASP A 1 86 ? 21.197 8.201 -6.033 1.00 86.88 86 ASP A N 1
ATOM 697 C CA . ASP A 1 86 ? 21.510 9.328 -5.144 1.00 86.88 86 ASP A CA 1
ATOM 698 C C . ASP A 1 86 ? 21.682 8.887 -3.677 1.00 86.88 86 ASP A C 1
ATOM 700 O O . ASP A 1 86 ? 21.905 9.714 -2.796 1.00 86.88 86 ASP A O 1
ATOM 704 N N . GLY A 1 87 ? 21.486 7.597 -3.377 1.00 86.88 87 GLY A N 1
ATOM 705 C CA . GLY A 1 87 ? 21.494 7.038 -2.019 1.00 86.88 87 GLY A CA 1
ATOM 706 C C . GLY A 1 87 ? 20.288 7.429 -1.153 1.00 86.88 87 GLY A C 1
ATOM 707 O O . GLY A 1 87 ? 20.155 6.954 -0.027 1.00 86.88 87 GLY A O 1
ATOM 708 N N . LYS A 1 88 ? 19.388 8.279 -1.657 1.00 89.62 88 LYS A N 1
ATOM 709 C CA . LYS A 1 88 ? 18.210 8.764 -0.928 1.00 89.62 88 LYS A CA 1
ATOM 710 C C . LYS A 1 88 ? 17.152 7.669 -0.770 1.00 89.62 88 LYS A C 1
ATOM 712 O O . LYS A 1 88 ? 16.879 6.941 -1.716 1.00 89.62 88 LYS A O 1
ATOM 717 N N . MET A 1 89 ? 16.502 7.588 0.389 1.00 92.94 89 MET A N 1
ATOM 718 C CA . MET A 1 89 ? 15.385 6.660 0.604 1.00 92.94 89 MET A CA 1
ATOM 719 C C . MET A 1 89 ? 14.124 7.089 -0.146 1.00 92.94 89 MET A C 1
ATOM 721 O O . MET A 1 89 ? 13.721 8.255 -0.085 1.00 92.94 89 MET A O 1
ATOM 725 N N . PHE A 1 90 ? 13.470 6.132 -0.808 1.00 94.56 90 PHE A N 1
ATOM 726 C CA . PHE A 1 90 ? 12.089 6.313 -1.245 1.00 94.56 90 PHE A CA 1
ATOM 727 C C . PHE A 1 90 ? 11.154 6.293 -0.035 1.00 94.56 90 PHE A C 1
ATOM 729 O O . PHE A 1 90 ? 11.330 5.497 0.889 1.00 94.56 90 PHE A O 1
ATOM 736 N N . ILE A 1 91 ? 10.150 7.170 -0.055 1.00 96.31 91 ILE A N 1
ATOM 737 C CA . ILE A 1 91 ? 9.170 7.305 1.023 1.00 96.31 91 ILE A CA 1
ATOM 738 C C . ILE A 1 91 ? 7.771 7.270 0.418 1.00 96.31 91 ILE A C 1
ATOM 740 O O . ILE A 1 91 ? 7.444 8.077 -0.453 1.00 96.31 91 ILE A O 1
ATOM 744 N N . ALA A 1 92 ? 6.933 6.363 0.914 1.00 97.62 92 ALA A N 1
ATOM 745 C CA . ALA A 1 92 ? 5.506 6.361 0.631 1.00 97.62 92 ALA A CA 1
ATOM 746 C C . ALA A 1 92 ? 4.733 7.110 1.717 1.00 97.62 92 ALA A C 1
ATOM 748 O O . ALA A 1 92 ? 5.024 6.982 2.905 1.00 97.62 92 ALA A O 1
ATOM 749 N N . LYS A 1 93 ? 3.701 7.865 1.335 1.00 97.44 93 LYS A N 1
ATOM 750 C CA . LYS A 1 93 ? 2.872 8.609 2.298 1.00 97.44 93 LYS A CA 1
ATOM 751 C C . LYS A 1 93 ? 1.941 7.722 3.119 1.00 97.44 93 LYS A C 1
ATOM 753 O O . LYS A 1 93 ? 1.519 8.140 4.190 1.00 97.44 93 LYS A O 1
ATOM 758 N N . ASN A 1 94 ? 1.608 6.532 2.623 1.00 97.00 94 ASN A N 1
ATOM 759 C CA . ASN A 1 94 ? 0.795 5.552 3.338 1.00 97.00 94 ASN A CA 1
ATOM 760 C C . ASN A 1 94 ? 1.130 4.105 2.923 1.00 97.00 94 ASN A C 1
ATOM 762 O O . ASN A 1 94 ? 1.663 3.870 1.834 1.00 97.00 94 ASN A O 1
ATOM 766 N N . MET A 1 95 ? 0.776 3.141 3.778 1.00 96.81 95 MET A N 1
ATOM 767 C CA . MET A 1 95 ? 1.019 1.704 3.582 1.00 96.81 95 MET A CA 1
ATOM 768 C C . MET A 1 95 ? 0.341 1.131 2.345 1.00 96.81 95 MET A C 1
ATOM 770 O O . MET A 1 95 ? 0.937 0.314 1.647 1.00 96.81 95 MET A O 1
ATOM 774 N N . GLU A 1 96 ? -0.885 1.553 2.041 1.00 97.56 96 GLU A N 1
ATOM 775 C CA . GLU A 1 96 ? -1.575 1.082 0.839 1.00 97.56 96 GLU A CA 1
ATOM 776 C C . GLU A 1 96 ? -0.795 1.470 -0.427 1.00 97.56 96 GLU A C 1
ATOM 778 O O . GLU A 1 96 ? -0.567 0.620 -1.284 1.00 97.56 96 GLU A O 1
ATOM 783 N N . ASN A 1 97 ? -0.321 2.713 -0.536 1.00 98.19 97 ASN A N 1
ATOM 784 C CA . ASN A 1 97 ? 0.476 3.153 -1.680 1.00 98.19 97 ASN A CA 1
ATOM 785 C C . ASN A 1 97 ? 1.847 2.473 -1.714 1.00 98.19 97 ASN A C 1
ATOM 787 O O . ASN A 1 97 ? 2.257 2.025 -2.784 1.00 98.19 97 ASN A O 1
ATOM 791 N N . ALA A 1 98 ? 2.520 2.323 -0.567 1.00 97.62 98 ALA A N 1
ATOM 792 C CA . ALA A 1 98 ? 3.755 1.539 -0.470 1.00 97.62 98 ALA A CA 1
ATOM 793 C C . ALA A 1 98 ? 3.574 0.142 -1.089 1.00 97.62 98 ALA A C 1
ATOM 795 O O . ALA A 1 98 ? 4.334 -0.260 -1.968 1.00 97.62 98 ALA A O 1
ATOM 796 N N . TRP A 1 99 ? 2.513 -0.559 -0.680 1.00 96.81 99 TRP A N 1
ATOM 797 C CA . TRP A 1 99 ? 2.198 -1.915 -1.122 1.00 96.81 99 TRP A CA 1
ATOM 798 C C . TRP A 1 99 ? 1.725 -2.014 -2.576 1.00 96.81 99 TRP A C 1
ATOM 800 O O . TRP A 1 99 ? 1.961 -3.009 -3.257 1.00 96.81 99 TRP A O 1
ATOM 810 N N . GLN A 1 100 ? 0.981 -1.030 -3.069 1.00 97.38 100 GLN A N 1
ATOM 811 C CA . GLN A 1 100 ? 0.364 -1.134 -4.392 1.00 97.38 100 GLN A CA 1
ATOM 812 C C . GLN A 1 100 ? 1.331 -0.754 -5.506 1.00 97.38 100 GLN A C 1
ATOM 814 O O . GLN A 1 100 ? 1.324 -1.391 -6.560 1.00 97.38 100 GLN A O 1
ATOM 819 N N . PHE A 1 101 ? 2.187 0.233 -5.255 1.00 97.12 101 PHE A N 1
ATOM 820 C CA . PHE A 1 101 ? 3.166 0.723 -6.219 1.00 97.12 101 PHE A CA 1
ATOM 821 C C . PHE A 1 101 ? 4.517 -0.002 -6.145 1.00 97.12 101 PHE A C 1
ATOM 823 O O . PHE A 1 101 ? 5.355 0.218 -7.009 1.00 97.12 101 PHE A O 1
ATOM 830 N N . CYS A 1 102 ? 4.726 -0.914 -5.183 1.00 95.38 102 CYS A N 1
ATOM 831 C CA . CYS A 1 102 ? 5.866 -1.842 -5.223 1.00 95.38 102 CYS A CA 1
ATOM 832 C C . CYS A 1 102 ? 5.663 -3.024 -6.188 1.00 95.38 102 CYS A C 1
ATOM 834 O O . CYS A 1 102 ? 6.581 -3.808 -6.416 1.00 95.38 102 CYS A O 1
ATOM 836 N N . LYS A 1 103 ? 4.455 -3.176 -6.740 1.00 94.62 103 LYS A N 1
ATOM 837 C CA . LYS A 1 103 ? 4.112 -4.262 -7.656 1.00 94.62 103 LYS A CA 1
ATOM 838 C C . LYS A 1 103 ? 4.543 -3.918 -9.071 1.00 94.62 103 LYS A C 1
ATOM 840 O O . LYS A 1 103 ? 4.121 -2.902 -9.625 1.00 94.62 103 LYS A O 1
ATOM 845 N N . VAL A 1 104 ? 5.301 -4.817 -9.683 1.00 93.75 104 VAL A N 1
ATOM 846 C CA . VAL A 1 104 ? 5.711 -4.698 -11.081 1.00 93.75 104 VAL A CA 1
ATOM 847 C C . VAL A 1 104 ? 4.672 -5.386 -11.962 1.00 93.75 104 VAL A C 1
ATOM 849 O O . VAL A 1 104 ? 4.195 -6.476 -11.661 1.00 93.75 104 VAL A O 1
ATOM 852 N N . TYR A 1 105 ? 4.299 -4.738 -13.061 1.00 93.50 105 TYR A N 1
ATOM 853 C CA . TYR A 1 105 ? 3.383 -5.288 -14.061 1.00 93.50 105 TYR A CA 1
ATOM 854 C C . TYR A 1 105 ? 4.142 -5.524 -15.363 1.00 93.50 105 TYR A C 1
ATOM 856 O O . TYR A 1 105 ? 5.117 -4.834 -15.640 1.00 93.50 105 TYR A O 1
ATOM 864 N N . LYS A 1 106 ? 3.664 -6.440 -16.210 1.00 93.31 106 LYS A N 1
ATOM 865 C CA . LYS A 1 106 ? 4.338 -6.789 -17.474 1.00 93.31 106 LYS A CA 1
ATOM 866 C C . LYS A 1 106 ? 4.581 -5.597 -18.416 1.00 93.31 106 LYS A C 1
ATOM 868 O O . LYS A 1 106 ? 5.562 -5.574 -19.134 1.00 93.31 106 LYS A O 1
ATOM 873 N N . GLN A 1 107 ? 3.717 -4.582 -18.408 1.00 93.06 107 GLN A N 1
ATOM 874 C CA . GLN A 1 107 ? 3.920 -3.354 -19.203 1.00 93.06 107 GLN A CA 1
ATOM 875 C C . GLN A 1 107 ? 5.040 -2.444 -18.667 1.00 93.06 107 GLN A C 1
ATOM 877 O O . GLN A 1 107 ? 5.420 -1.473 -19.310 1.00 93.06 107 GLN A O 1
ATOM 882 N N . PHE A 1 108 ? 5.498 -2.721 -17.450 1.00 95.69 108 PHE A N 1
ATOM 883 C CA . PHE A 1 108 ? 6.491 -1.960 -16.714 1.00 95.69 108 PHE A CA 1
ATOM 884 C C . PHE A 1 108 ? 7.830 -2.690 -16.626 1.00 95.69 108 PHE A C 1
ATOM 886 O O . PHE A 1 108 ? 8.735 -2.184 -15.966 1.00 95.69 108 PHE A O 1
ATOM 893 N N . THR A 1 109 ? 7.987 -3.825 -17.302 1.00 95.31 109 THR A N 1
ATOM 894 C CA . THR A 1 109 ? 9.279 -4.492 -17.455 1.00 95.31 109 THR A CA 1
ATOM 895 C C . THR A 1 109 ? 10.028 -3.982 -18.684 1.00 95.31 109 THR A C 1
ATOM 897 O O . THR A 1 109 ? 9.440 -3.381 -19.584 1.00 95.31 109 THR A O 1
ATOM 900 N N . ASP A 1 110 ? 11.335 -4.204 -18.708 1.00 90.62 110 ASP A N 1
ATOM 901 C CA . ASP A 1 110 ? 12.174 -4.063 -19.896 1.00 90.62 110 ASP A CA 1
ATOM 902 C C . ASP A 1 110 ? 11.808 -5.073 -21.005 1.0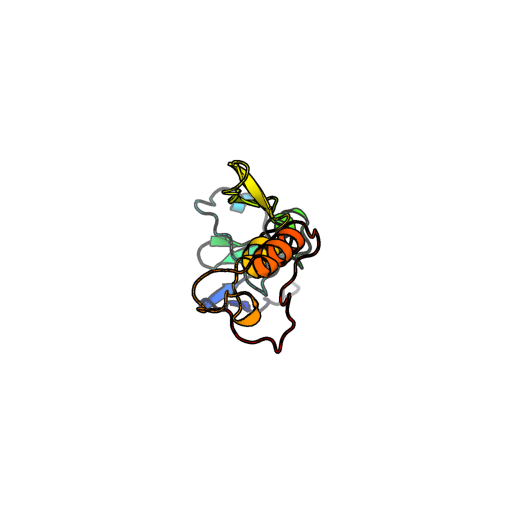0 90.62 110 ASP A C 1
ATOM 904 O O . ASP A 1 110 ? 10.884 -5.881 -20.864 1.00 90.62 110 ASP A O 1
ATOM 908 N N . ALA A 1 111 ? 12.514 -4.993 -22.140 1.00 86.62 111 ALA A N 1
ATOM 909 C CA . ALA A 1 111 ? 12.283 -5.852 -23.305 1.00 86.62 111 ALA A CA 1
ATOM 910 C C . ALA A 1 111 ? 12.466 -7.346 -22.989 1.00 86.62 111 ALA A C 1
ATOM 912 O O . ALA A 1 111 ? 11.758 -8.180 -23.552 1.00 86.62 111 ALA A O 1
ATOM 913 N N . ASP A 1 112 ? 13.367 -7.658 -22.057 1.00 83.38 112 ASP A N 1
ATOM 914 C CA . ASP A 1 112 ? 13.660 -9.025 -21.633 1.00 83.38 112 ASP A CA 1
ATOM 915 C C . ASP A 1 112 ? 12.659 -9.530 -20.577 1.00 83.38 112 ASP A C 1
ATOM 917 O O . ASP A 1 112 ? 12.542 -10.732 -20.350 1.00 83.38 112 ASP A O 1
ATOM 921 N N . GLY A 1 113 ? 11.879 -8.632 -19.965 1.00 82.00 113 GLY A N 1
ATOM 922 C CA . GLY A 1 113 ? 10.811 -8.967 -19.027 1.00 82.00 113 GLY A CA 1
ATOM 923 C C . GLY A 1 113 ? 11.277 -9.224 -17.594 1.00 82.00 113 GLY A C 1
ATOM 924 O O . GLY A 1 113 ? 10.464 -9.641 -16.768 1.00 82.00 113 GLY A O 1
ATOM 925 N N . TYR A 1 114 ? 12.555 -8.989 -17.290 1.00 84.75 114 TYR A N 1
ATOM 926 C CA . TYR A 1 114 ? 13.167 -9.355 -16.010 1.00 84.75 114 TYR A CA 1
ATOM 927 C C . TYR A 1 114 ? 13.366 -8.165 -15.075 1.00 84.75 114 TYR A C 1
ATOM 929 O O . TYR A 1 114 ? 13.298 -8.346 -13.857 1.00 84.75 114 TYR A O 1
ATOM 937 N N . SER A 1 115 ? 13.577 -6.958 -15.611 1.00 91.19 115 SER A N 1
ATOM 938 C CA . SER A 1 115 ? 13.862 -5.778 -14.788 1.00 91.19 115 SER A CA 1
ATOM 939 C C . SER A 1 115 ? 12.768 -4.722 -14.911 1.00 91.19 115 SER A C 1
ATOM 941 O O . SER A 1 115 ? 12.193 -4.542 -15.988 1.00 91.19 115 SER A O 1
ATOM 943 N N . PRO A 1 116 ? 12.478 -3.959 -13.842 1.00 93.88 116 PRO A N 1
ATOM 944 C CA . PRO A 1 116 ? 11.573 -2.828 -13.942 1.00 93.88 116 PRO A CA 1
ATOM 945 C C . PRO A 1 116 ? 12.160 -1.728 -14.838 1.00 93.88 116 PRO A C 1
ATOM 947 O O . PRO A 1 116 ? 13.270 -1.242 -14.617 1.00 93.88 116 PRO A O 1
ATOM 950 N N . SER A 1 117 ? 11.386 -1.315 -15.836 1.00 94.88 117 SER A N 1
ATOM 951 C CA . SER A 1 117 ? 11.710 -0.225 -16.760 1.00 94.88 117 SER A CA 1
ATOM 952 C C . SER A 1 117 ? 11.792 1.135 -16.053 1.00 94.88 117 SER A C 1
ATOM 954 O O . SER A 1 117 ? 11.289 1.325 -14.949 1.00 94.88 117 SER A O 1
ATOM 956 N N . GLN A 1 118 ? 12.342 2.155 -16.714 1.00 92.88 118 GLN A N 1
ATOM 957 C CA . GLN A 1 118 ? 12.314 3.524 -16.180 1.00 92.88 118 GLN A CA 1
ATOM 958 C C . GLN A 1 118 ? 10.881 4.049 -15.957 1.00 92.88 118 GLN A C 1
ATOM 960 O O . GLN A 1 118 ? 10.638 4.785 -15.000 1.00 92.88 118 GLN A O 1
ATOM 965 N N . ALA A 1 119 ? 9.931 3.643 -16.804 1.00 95.25 119 ALA A N 1
ATOM 966 C CA . ALA A 1 119 ? 8.526 4.023 -16.676 1.00 95.25 119 ALA A CA 1
ATOM 967 C C . ALA A 1 119 ? 7.889 3.469 -15.390 1.00 95.25 119 ALA A C 1
ATOM 969 O O . ALA A 1 119 ? 7.076 4.157 -14.774 1.00 95.25 119 ALA A O 1
ATOM 970 N N . TYR A 1 120 ? 8.296 2.270 -14.947 1.00 95.38 120 TYR A N 1
ATOM 971 C CA . TYR A 1 120 ? 7.899 1.729 -13.644 1.00 95.38 120 TYR A CA 1
ATOM 972 C C . TYR A 1 120 ? 8.305 2.667 -12.516 1.00 95.38 120 TYR A C 1
ATOM 974 O O . TYR A 1 120 ? 7.469 3.046 -11.706 1.00 95.38 120 TYR A O 1
ATOM 982 N N . TRP A 1 121 ? 9.582 3.049 -12.477 1.00 93.81 121 TRP A N 1
ATOM 983 C CA . TRP A 1 121 ? 10.136 3.842 -11.383 1.00 93.81 121 TRP A CA 1
ATOM 984 C C . TRP A 1 121 ? 9.461 5.206 -11.273 1.00 93.81 121 TRP A C 1
ATOM 986 O O . TRP A 1 121 ? 9.097 5.620 -10.178 1.00 93.81 121 TRP A O 1
ATOM 996 N N . GLN A 1 122 ? 9.198 5.854 -12.410 1.00 95.06 122 GLN A N 1
ATOM 997 C CA . GLN A 1 122 ? 8.434 7.103 -12.453 1.00 95.06 122 GLN A CA 1
ATOM 998 C C . GLN A 1 122 ? 6.993 6.915 -11.960 1.00 95.06 122 GLN A C 1
ATOM 1000 O O . GLN A 1 122 ? 6.482 7.729 -11.192 1.00 95.06 122 GLN A O 1
ATOM 1005 N N . TRP A 1 123 ? 6.319 5.845 -12.388 1.00 96.88 123 TRP A N 1
ATOM 1006 C CA . TRP A 1 123 ? 4.961 5.532 -11.946 1.00 96.88 123 TRP A CA 1
ATOM 1007 C C . TRP A 1 123 ? 4.898 5.223 -10.443 1.00 96.88 123 TRP A C 1
ATOM 1009 O O . TRP A 1 123 ? 4.022 5.738 -9.745 1.00 96.88 123 TRP A O 1
ATOM 1019 N N . ALA A 1 124 ? 5.839 4.425 -9.943 1.00 96.56 124 ALA A N 1
ATOM 1020 C CA . ALA A 1 124 ? 5.904 4.001 -8.556 1.00 96.56 124 ALA A CA 1
ATOM 1021 C C . ALA A 1 124 ? 6.205 5.175 -7.619 1.00 96.56 124 ALA A C 1
ATOM 1023 O O . ALA A 1 124 ? 5.490 5.368 -6.639 1.00 96.56 124 ALA A O 1
ATOM 1024 N N . GLU A 1 125 ? 7.186 6.014 -7.963 1.00 95.69 125 GLU A N 1
ATOM 1025 C CA . GLU A 1 125 ? 7.554 7.196 -7.179 1.00 95.69 125 GLU A CA 1
ATOM 1026 C C . GLU A 1 125 ? 6.396 8.196 -7.066 1.00 95.69 125 GLU A C 1
ATOM 1028 O O . GLU A 1 125 ? 6.081 8.671 -5.971 1.00 95.69 125 GLU A O 1
ATOM 1033 N N . ASN A 1 126 ? 5.691 8.448 -8.174 1.00 97.06 126 ASN A N 1
ATOM 1034 C CA . ASN A 1 126 ? 4.488 9.280 -8.164 1.00 97.06 126 ASN A CA 1
ATOM 1035 C C . ASN A 1 126 ? 3.396 8.694 -7.257 1.00 97.06 126 ASN A C 1
ATOM 1037 O O . ASN A 1 126 ? 2.752 9.428 -6.510 1.00 97.06 126 ASN A O 1
ATOM 1041 N N . GLY A 1 127 ? 3.207 7.374 -7.296 1.00 97.62 127 GLY A N 1
ATOM 1042 C CA . GLY A 1 127 ? 2.234 6.676 -6.465 1.00 97.62 127 GLY A CA 1
ATOM 1043 C C . GLY A 1 127 ? 2.564 6.690 -4.975 1.00 97.62 127 GLY A C 1
ATOM 1044 O O . GLY A 1 127 ? 1.691 6.953 -4.147 1.00 97.62 127 GLY A O 1
ATOM 1045 N N . TRP A 1 128 ? 3.827 6.462 -4.615 1.00 97.69 128 TRP A N 1
ATOM 1046 C CA . TRP A 1 128 ? 4.305 6.558 -3.235 1.00 97.69 128 TRP A CA 1
ATOM 1047 C C . TRP A 1 128 ? 4.119 7.970 -2.671 1.00 97.69 128 TRP A C 1
ATOM 1049 O O . TRP A 1 128 ? 3.720 8.121 -1.514 1.00 97.69 128 TRP A O 1
ATOM 1059 N N . ASN A 1 129 ? 4.330 9.002 -3.493 1.00 96.75 129 ASN A N 1
ATOM 1060 C CA . ASN A 1 129 ? 4.165 10.397 -3.094 1.00 96.75 129 ASN A CA 1
ATOM 1061 C C . ASN A 1 129 ? 2.700 10.890 -3.111 1.00 96.75 129 ASN A C 1
ATOM 1063 O O . ASN A 1 129 ? 2.432 12.030 -2.717 1.00 96.75 129 ASN A O 1
ATOM 1067 N N . ASP A 1 130 ? 1.725 10.076 -3.521 1.00 97.31 130 ASP A N 1
ATOM 1068 C CA . ASP A 1 130 ? 0.308 10.446 -3.441 1.00 97.31 130 ASP A CA 1
ATOM 1069 C C . ASP A 1 130 ? -0.209 10.296 -1.998 1.00 97.31 130 ASP A C 1
ATOM 1071 O O . ASP A 1 130 ? 0.044 9.297 -1.321 1.00 97.31 130 ASP A O 1
ATOM 1075 N N . SER A 1 131 ? -0.933 11.302 -1.499 1.00 95.50 131 SER A N 1
ATOM 1076 C CA . SER A 1 131 ? -1.580 11.241 -0.182 1.00 95.50 131 SER A CA 1
ATOM 1077 C C . SER A 1 131 ? -2.843 10.382 -0.198 1.00 95.50 131 SER A C 1
ATOM 1079 O O . SER A 1 131 ? -3.248 9.869 0.846 1.00 95.50 131 SER A O 1
ATOM 1081 N N . LYS A 1 132 ? -3.469 10.202 -1.366 1.00 96.12 132 LYS A N 1
ATOM 1082 C CA . LYS A 1 132 ? -4.643 9.356 -1.533 1.00 96.12 132 LYS A CA 1
ATOM 1083 C C . LYS A 1 132 ? -4.213 7.895 -1.691 1.00 96.12 132 LYS A C 1
ATOM 1085 O O . LYS A 1 132 ? -3.418 7.589 -2.576 1.00 96.12 132 LYS A O 1
ATOM 1090 N N . PRO A 1 133 ? -4.769 6.969 -0.900 1.00 96.19 133 PRO A N 1
ATOM 1091 C CA . PRO A 1 133 ? -4.450 5.553 -1.020 1.00 96.19 133 PRO A CA 1
ATOM 1092 C C . PRO A 1 133 ? -5.161 4.895 -2.218 1.00 96.19 133 PRO A C 1
ATOM 1094 O O . PRO A 1 133 ? -6.386 5.006 -2.375 1.00 96.19 133 PRO A O 1
ATOM 1097 N N . HIS A 1 134 ? -4.414 4.157 -3.043 1.00 96.69 134 HIS A N 1
ATOM 1098 C CA . HIS A 1 134 ? -4.896 3.556 -4.294 1.00 96.69 134 HIS A CA 1
ATOM 1099 C C . HIS A 1 134 ? -4.976 2.031 -4.234 1.00 96.69 134 HIS A C 1
ATOM 1101 O O . HIS A 1 134 ? -3.997 1.340 -4.470 1.00 96.69 134 HIS A O 1
ATOM 1107 N N . ARG A 1 135 ? -6.180 1.475 -4.050 1.00 94.62 135 ARG A N 1
ATOM 1108 C CA . ARG A 1 135 ? -6.383 0.006 -4.025 1.00 94.62 135 ARG A CA 1
ATOM 1109 C C . ARG A 1 135 ? -6.150 -0.695 -5.363 1.00 94.62 135 ARG A C 1
ATOM 1111 O O . ARG A 1 135 ? -5.879 -1.892 -5.399 1.00 94.62 135 ARG A O 1
ATOM 1118 N N . PHE A 1 136 ? -6.356 0.032 -6.458 1.00 95.38 136 PHE A N 1
ATOM 1119 C CA . PHE A 1 136 ? -6.267 -0.477 -7.825 1.00 95.38 136 PHE A CA 1
ATOM 1120 C C . PHE A 1 136 ? -5.664 0.614 -8.717 1.00 95.38 136 PHE A C 1
ATOM 1122 O O . PHE A 1 136 ? -6.404 1.235 -9.483 1.00 95.38 136 PHE A O 1
ATOM 1129 N N . PRO A 1 137 ? -4.355 0.895 -8.606 1.00 95.81 137 PRO A N 1
ATOM 1130 C CA . PRO A 1 137 ? -3.742 2.025 -9.305 1.00 95.81 137 PRO A CA 1
ATOM 1131 C C . PRO A 1 137 ? -3.790 1.880 -10.837 1.00 95.81 137 PRO A C 1
ATOM 1133 O O . PRO A 1 137 ? -3.844 2.881 -11.540 1.00 95.81 137 PRO A O 1
ATOM 1136 N N . LEU A 1 138 ? -3.863 0.647 -11.357 1.00 95.06 138 LEU A N 1
ATOM 1137 C CA . LEU A 1 138 ? -4.082 0.353 -12.785 1.00 95.06 138 LEU A CA 1
ATOM 1138 C C . LEU A 1 138 ? -5.537 -0.035 -13.120 1.00 95.06 138 LEU A C 1
ATOM 1140 O O . LEU A 1 138 ? -5.845 -0.447 -14.236 1.00 95.06 138 LEU A O 1
ATOM 1144 N N . GLY A 1 139 ? -6.454 0.087 -12.158 1.00 94.44 139 GLY A N 1
ATOM 1145 C CA . GLY A 1 139 ? -7.851 -0.321 -12.298 1.00 94.44 139 GLY A CA 1
ATOM 1146 C C . GLY A 1 139 ? -8.113 -1.796 -11.965 1.00 94.44 139 GLY A C 1
ATOM 1147 O O . GLY A 1 139 ? -7.221 -2.634 -11.890 1.00 94.44 139 GLY A O 1
ATOM 1148 N N . ARG A 1 140 ? -9.390 -2.132 -11.737 1.00 92.44 140 ARG A N 1
ATOM 1149 C CA . ARG A 1 140 ? -9.819 -3.462 -11.245 1.00 92.44 140 ARG A CA 1
ATOM 1150 C C . ARG A 1 140 ? -9.657 -4.600 -12.253 1.00 92.44 140 ARG A C 1
ATOM 1152 O O . ARG A 1 140 ? -9.699 -5.759 -11.862 1.00 92.44 140 ARG A O 1
ATOM 1159 N N . LYS A 1 141 ? -9.560 -4.259 -13.539 1.00 92.88 141 LYS A N 1
ATOM 1160 C CA . LYS A 1 141 ? -9.431 -5.207 -14.653 1.00 92.88 141 LYS A CA 1
ATOM 1161 C C . LYS A 1 141 ? -7.989 -5.318 -15.160 1.00 92.88 141 LYS A C 1
ATOM 1163 O O . LYS A 1 141 ? -7.771 -5.943 -16.191 1.00 92.88 141 LYS A O 1
ATOM 1168 N N . ALA A 1 142 ? -7.032 -4.686 -14.477 1.00 90.81 142 ALA A N 1
ATOM 1169 C CA . ALA A 1 142 ? -5.627 -4.790 -14.835 1.00 90.81 142 ALA A CA 1
ATOM 1170 C C . ALA A 1 142 ? -5.144 -6.244 -14.753 1.00 90.81 142 ALA A C 1
ATOM 1172 O O . ALA A 1 142 ? -5.687 -7.060 -14.000 1.00 90.81 142 ALA 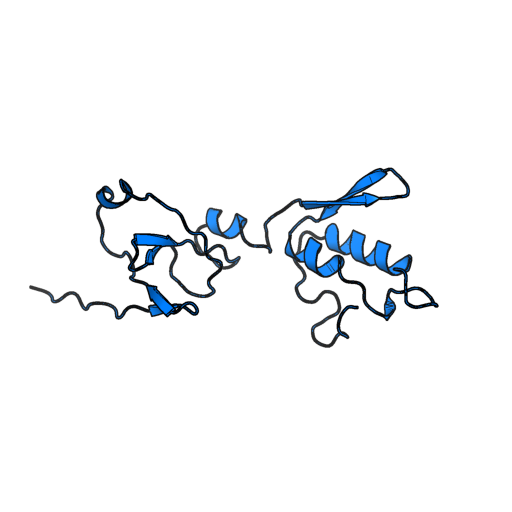A O 1
ATOM 1173 N N . SER A 1 143 ? -4.103 -6.555 -15.524 1.00 89.88 143 SER A N 1
ATOM 1174 C CA . SER A 1 143 ? -3.402 -7.829 -15.406 1.00 89.88 143 SER A CA 1
ATOM 1175 C C . SER A 1 143 ? -2.828 -7.999 -14.001 1.00 89.88 143 SER A C 1
ATOM 1177 O O . SER A 1 143 ? -2.546 -7.022 -13.305 1.00 89.88 143 SER A O 1
ATOM 1179 N N . LYS A 1 144 ? -2.616 -9.250 -13.591 1.00 91.06 144 LYS A N 1
ATOM 1180 C CA . LYS A 1 144 ? -1.932 -9.535 -12.329 1.00 91.06 144 LYS A CA 1
ATOM 1181 C C . LYS A 1 144 ? -0.499 -8.974 -12.366 1.00 91.06 144 LYS A C 1
ATOM 1183 O O . LYS A 1 144 ? 0.099 -8.952 -13.447 1.00 91.06 144 LYS A O 1
ATOM 1188 N N . PRO A 1 145 ? 0.022 -8.505 -11.221 1.00 91.81 145 PRO A N 1
ATOM 1189 C CA . PRO A 1 145 ? 1.440 -8.196 -11.098 1.00 91.81 145 PRO A CA 1
ATOM 1190 C C . PRO A 1 145 ? 2.282 -9.468 -11.269 1.00 91.81 145 PRO A C 1
ATOM 1192 O O . PRO A 1 145 ? 1.752 -10.577 -11.125 1.00 91.81 145 PRO A O 1
ATOM 1195 N N . LEU A 1 146 ? 3.552 -9.274 -11.621 1.00 88.81 146 LEU A N 1
ATOM 1196 C CA . LEU A 1 146 ? 4.563 -10.327 -11.728 1.00 88.81 146 LEU A CA 1
ATOM 1197 C C . LEU A 1 146 ? 4.994 -10.824 -10.345 1.00 88.81 146 LEU A C 1
ATOM 1199 O O . LEU A 1 146 ? 4.995 -10.001 -9.400 1.00 88.81 146 LEU A O 1
#

Foldseek 3Di:
DDDDPQDFFDAFPVRWTWGDPPDDDPVLVVPAPDEDEDCGPDDQAFTATPVRYTYGHLDCPHPPPVSVCNHQQNPDFDWDAADPPPRDTQTARGNLLNVPLVFAAQVQADPVSPHGHPVSVVLSSVSSPDNGRDNCSPDPPDDDTD

Organism: NCBI:txid392033

Sequence (146 aa):
MASIAQEKPKQTNLGDSIHCQKNRHLSLLLSLDHIRIFAMRRPKPECLTNENWLVYNVTSTTKEKWCSEFSPFFLGPIELYSNNKDGKMFIAKNMENAWQFCKVYKQFTDADGYSPSQAYWQWAENGWNDSKPHRFPLGRKASKPL

Radius of gyration: 21.71 Å; chains: 1; bounding box: 60×30×61 Å

pLDDT: mean 78.07, std 18.67, range [40.09, 98.19]